Protein AF-A0A2C9LPX5-F1 (afdb_monomer_lite)

pLDDT: mean 74.07, std 13.98, range [38.84, 88.69]

Organism: Biomphalaria glabrata (NCBI:txid6526)

Sequence (125 aa):
MVLRSRSMKDNVFSYYLISMCSFNLLTLSVNLPRYINKGITGKEVNIANKNFCAFYRYISTTLVAISDWHLVVITGARLFFLIDRGKKYTHLYSSPFSTIFSLSLIMVLFEVPAVGFWIRFKDEN

Secondary structure (DSSP, 8-state):
--SSSSS-S--HHHHHHHHHHHHHHHHHHHHHHHHHHHHHHSS----S-HHHHHHHHHHHHHHHHHHHHHHHHHHHHHHHHHHHTTS--------HHHHHHHHHHHHHHHHHHHHHHHHHHHS--

Foldseek 3Di:
DPPPPPPPDDDLLVVLVVLLVVLVVVLCVLCVVQVVCCVVVVDGDDDVDPVVVLVSVLVNVLSVQLSVVSVVVSVVVVVCCVVCVPPPDDDPDDRSVVVSVVSSVVSSVVSVVVSVVVVVVVVVD

Structure (mmCIF, N/CA/C/O backbone):
data_AF-A0A2C9LPX5-F1
#
_entry.id   AF-A0A2C9LPX5-F1
#
loop_
_atom_site.group_PDB
_atom_site.id
_atom_site.type_symbol
_atom_site.label_atom_id
_atom_site.label_alt_id
_atom_site.label_comp_id
_atom_site.label_asym_id
_atom_site.label_entity_id
_atom_site.label_seq_id
_atom_site.pdbx_PDB_ins_code
_atom_site.Cartn_x
_atom_site.Cartn_y
_atom_site.Cartn_z
_atom_site.occupancy
_atom_site.B_iso_or_equiv
_atom_site.auth_seq_id
_atom_site.auth_comp_id
_atom_site.auth_asym_id
_atom_site.auth_atom_id
_atom_site.pdbx_PDB_model_num
ATOM 1 N N . MET A 1 1 ? 28.649 -13.365 6.695 1.00 39.19 1 MET A N 1
ATOM 2 C CA . MET A 1 1 ? 27.629 -12.329 6.402 1.00 39.19 1 MET A CA 1
ATOM 3 C C . MET A 1 1 ? 27.807 -11.852 4.953 1.00 39.19 1 MET A C 1
ATOM 5 O O . MET A 1 1 ? 28.321 -10.773 4.703 1.00 39.19 1 MET A O 1
ATOM 9 N N . VAL A 1 2 ? 27.468 -12.709 3.980 1.00 38.84 2 VAL A N 1
ATOM 10 C CA . VAL A 1 2 ? 27.774 -12.546 2.537 1.00 38.84 2 VAL A CA 1
ATOM 11 C C . VAL A 1 2 ? 26.481 -12.263 1.760 1.00 38.84 2 VAL A C 1
ATOM 13 O O . VAL A 1 2 ? 26.127 -12.961 0.823 1.00 38.84 2 VAL A O 1
ATOM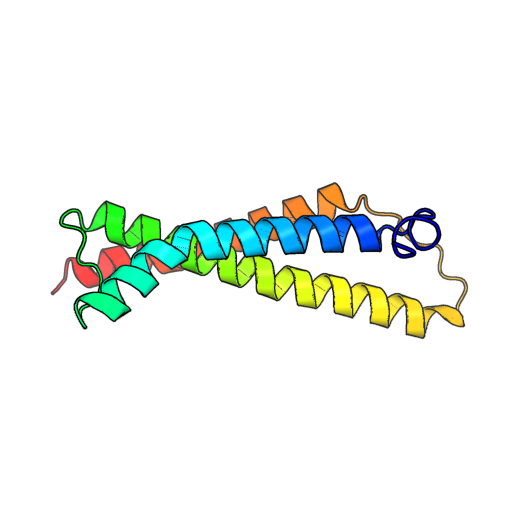 16 N N . LEU A 1 3 ? 25.714 -11.262 2.194 1.00 44.16 3 LEU A N 1
ATOM 17 C CA . LEU A 1 3 ? 24.487 -10.840 1.496 1.00 44.16 3 LEU A CA 1
ATOM 18 C C . LEU A 1 3 ? 24.456 -9.335 1.195 1.00 44.16 3 LEU A C 1
ATOM 20 O O . LEU A 1 3 ? 23.417 -8.805 0.824 1.00 44.16 3 LEU A O 1
ATOM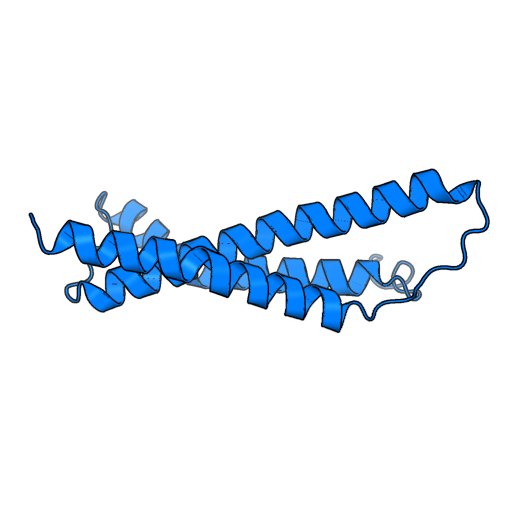 24 N N . ARG A 1 4 ? 25.587 -8.624 1.331 1.00 44.97 4 ARG A N 1
ATOM 25 C CA . ARG A 1 4 ? 25.606 -7.156 1.216 1.00 44.97 4 ARG A CA 1
ATOM 26 C C . ARG A 1 4 ? 26.144 -6.591 -0.108 1.00 44.97 4 ARG A C 1
ATOM 28 O O . ARG A 1 4 ? 25.943 -5.409 -0.337 1.00 44.97 4 ARG A O 1
ATOM 35 N N . SER A 1 5 ? 26.808 -7.348 -0.991 1.00 39.03 5 SER A N 1
ATOM 36 C CA . SER A 1 5 ? 27.743 -6.682 -1.928 1.00 39.03 5 SER A CA 1
ATOM 37 C C . SER A 1 5 ? 27.490 -6.720 -3.441 1.00 39.03 5 SER A C 1
ATOM 39 O O . SER A 1 5 ? 28.265 -6.071 -4.137 1.00 39.03 5 SER A O 1
ATOM 41 N N . ARG A 1 6 ? 26.468 -7.383 -4.015 1.00 39.25 6 ARG A N 1
ATOM 42 C CA . ARG A 1 6 ? 26.374 -7.435 -5.503 1.00 39.25 6 ARG A CA 1
ATOM 43 C C . ARG A 1 6 ? 25.017 -7.284 -6.194 1.00 39.25 6 ARG A C 1
ATOM 45 O O . ARG A 1 6 ? 25.016 -7.126 -7.408 1.00 39.25 6 ARG A O 1
ATOM 52 N N . SER A 1 7 ? 23.887 -7.238 -5.486 1.00 44.22 7 SER A N 1
ATOM 53 C CA . SER A 1 7 ? 22.576 -7.030 -6.140 1.00 44.22 7 SER A CA 1
ATOM 54 C C . SER A 1 7 ? 22.144 -5.555 -6.242 1.00 44.22 7 SER A C 1
ATOM 56 O O . SER A 1 7 ? 21.087 -5.267 -6.797 1.00 44.22 7 SER A O 1
ATOM 58 N N . MET A 1 8 ? 22.936 -4.618 -5.705 1.00 44.72 8 MET A N 1
ATOM 59 C CA . MET A 1 8 ? 22.647 -3.174 -5.681 1.00 44.7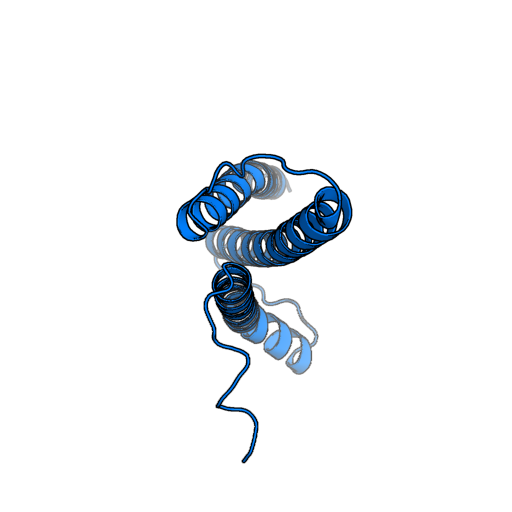2 8 MET A CA 1
ATOM 60 C C . MET A 1 8 ? 23.394 -2.400 -6.777 1.00 44.72 8 MET A C 1
ATOM 62 O O . MET A 1 8 ? 23.995 -1.367 -6.506 1.00 44.72 8 MET A O 1
ATOM 66 N N . LYS A 1 9 ? 23.383 -2.893 -8.017 1.00 41.38 9 LYS A N 1
ATOM 67 C CA . LYS A 1 9 ? 23.733 -2.056 -9.172 1.00 41.38 9 LYS A CA 1
ATOM 68 C C . LYS A 1 9 ? 22.431 -1.677 -9.879 1.00 41.38 9 LYS A C 1
ATOM 70 O O . LYS A 1 9 ? 21.895 -2.460 -10.652 1.00 41.38 9 LYS A O 1
ATOM 75 N N . ASP A 1 10 ? 21.882 -0.537 -9.467 1.00 50.34 10 ASP A N 1
ATOM 76 C CA . ASP A 1 10 ? 20.977 0.331 -10.232 1.00 50.34 10 ASP A CA 1
ATOM 77 C C . ASP A 1 10 ? 19.802 -0.331 -10.960 1.00 50.34 10 ASP A C 1
ATOM 79 O O . ASP A 1 10 ? 19.628 -0.173 -12.163 1.00 50.34 10 ASP A O 1
ATOM 83 N N . ASN A 1 11 ? 18.937 -1.033 -10.230 1.00 63.12 11 ASN A N 1
ATOM 84 C CA . ASN A 1 11 ? 17.657 -1.460 -10.781 1.00 63.12 11 ASN A CA 1
ATOM 85 C C . ASN A 1 11 ? 16.541 -0.664 -10.116 1.00 63.12 11 ASN A C 1
ATOM 87 O O . ASN A 1 11 ? 16.334 -0.768 -8.911 1.00 63.12 11 ASN A O 1
ATOM 91 N N . VAL A 1 12 ? 15.780 0.085 -10.912 1.00 67.75 12 VAL A N 1
ATOM 92 C CA . VAL A 1 12 ? 14.501 0.730 -10.553 1.00 67.75 12 VAL A CA 1
ATOM 93 C C . VAL A 1 12 ? 13.617 -0.186 -9.684 1.00 67.75 12 VAL A C 1
ATOM 95 O O . VAL A 1 12 ? 12.940 0.266 -8.764 1.00 67.75 12 VAL A O 1
ATOM 98 N N . PHE A 1 13 ? 13.699 -1.501 -9.901 1.00 71.88 13 PHE A N 1
ATOM 99 C CA . PHE A 1 13 ? 13.058 -2.536 -9.088 1.00 71.88 13 PHE A CA 1
ATOM 100 C C . PHE A 1 13 ? 13.404 -2.503 -7.593 1.00 71.88 13 PHE A C 1
ATOM 102 O O . PHE A 1 13 ? 12.536 -2.799 -6.776 1.00 71.88 13 PHE A O 1
ATOM 109 N N . SER A 1 14 ? 14.627 -2.135 -7.211 1.00 76.44 14 SER A N 1
ATOM 110 C CA . SER A 1 14 ? 15.025 -2.004 -5.805 1.00 76.44 14 SER A CA 1
ATOM 111 C C . SER A 1 14 ? 14.249 -0.887 -5.103 1.00 76.44 14 SER A C 1
ATOM 113 O O . SER A 1 14 ? 13.856 -1.063 -3.955 1.00 76.44 14 SER A O 1
ATOM 115 N N . TYR A 1 15 ? 13.956 0.222 -5.793 1.00 78.19 15 TYR A N 1
ATOM 116 C CA . TYR A 1 15 ? 13.130 1.303 -5.241 1.00 78.19 15 TYR A CA 1
ATOM 117 C C . TYR A 1 15 ? 11.684 0.854 -5.018 1.00 78.19 15 TYR A C 1
ATOM 119 O O . TYR A 1 15 ? 11.123 1.108 -3.953 1.00 78.19 15 TYR A O 1
ATOM 127 N N . TYR A 1 16 ? 11.108 0.122 -5.976 1.00 79.81 16 TYR A N 1
ATOM 128 C CA . TYR A 1 16 ? 9.773 -0.455 -5.812 1.00 79.81 16 TYR A CA 1
ATOM 129 C C . TYR A 1 16 ? 9.712 -1.470 -4.661 1.00 79.81 16 TYR A C 1
ATOM 131 O O . TYR A 1 16 ? 8.754 -1.462 -3.894 1.00 79.81 16 TYR A O 1
ATOM 139 N N . LEU A 1 17 ? 10.746 -2.303 -4.492 1.00 81.81 17 LEU A N 1
ATOM 140 C CA . LEU A 1 17 ? 10.828 -3.264 -3.387 1.00 81.81 17 LEU A CA 1
ATOM 141 C C . LEU A 1 17 ? 10.950 -2.579 -2.024 1.00 81.81 17 LEU A C 1
ATOM 143 O O . LEU A 1 17 ? 10.254 -2.966 -1.089 1.00 81.81 17 LEU A O 1
ATOM 147 N N . ILE A 1 18 ? 11.800 -1.554 -1.906 1.00 84.62 18 ILE A N 1
ATOM 148 C CA . ILE A 1 18 ? 11.929 -0.778 -0.664 1.00 84.62 18 ILE A CA 1
ATOM 149 C C . ILE A 1 18 ? 10.583 -0.140 -0.309 1.00 84.62 18 ILE A C 1
ATOM 151 O O . ILE A 1 18 ? 10.127 -0.281 0.823 1.00 84.62 18 ILE A O 1
ATOM 155 N N . SER A 1 19 ? 9.921 0.494 -1.280 1.00 83.81 19 SER A N 1
ATOM 156 C CA . SER A 1 19 ? 8.619 1.127 -1.062 1.00 83.81 19 SER A CA 1
ATOM 157 C C . SER A 1 19 ? 7.542 0.123 -0.648 1.00 83.81 19 SER A C 1
ATOM 159 O O . SER A 1 19 ? 6.836 0.366 0.329 1.00 83.81 19 SER A O 1
ATOM 161 N N . MET A 1 20 ? 7.469 -1.032 -1.313 1.00 85.12 20 MET A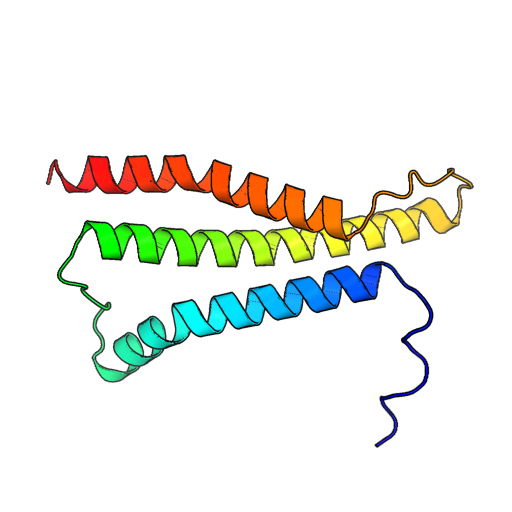 N 1
ATOM 162 C CA . MET A 1 20 ? 6.553 -2.113 -0.943 1.00 85.12 20 MET A CA 1
ATOM 163 C C . MET A 1 20 ? 6.798 -2.594 0.495 1.00 85.12 20 MET A C 1
ATOM 165 O O . MET A 1 20 ? 5.855 -2.750 1.269 1.00 85.12 20 MET A O 1
ATOM 169 N N . CYS A 1 21 ? 8.061 -2.783 0.890 1.00 86.00 21 CYS A N 1
ATOM 170 C CA . CYS A 1 21 ? 8.409 -3.153 2.262 1.00 86.00 21 CYS A CA 1
ATOM 171 C C . CYS A 1 21 ? 7.978 -2.084 3.275 1.00 86.00 21 CYS A C 1
ATOM 173 O O . CYS A 1 21 ? 7.452 -2.430 4.333 1.00 86.00 21 CYS A O 1
ATOM 175 N N . SER A 1 22 ? 8.149 -0.798 2.957 1.00 87.31 22 SER A N 1
ATOM 176 C CA . SER A 1 22 ? 7.681 0.299 3.810 1.00 87.31 22 SER A CA 1
ATOM 177 C C . SER A 1 22 ? 6.160 0.280 3.987 1.00 87.31 22 SER A C 1
ATOM 179 O O . SER A 1 22 ? 5.688 0.371 5.119 1.00 87.31 22 SER A O 1
ATOM 181 N N . PHE A 1 23 ? 5.389 0.090 2.912 1.00 86.88 23 PHE A N 1
ATOM 182 C CA . PHE A 1 23 ? 3.927 -0.014 2.997 1.00 86.88 23 PHE A CA 1
ATOM 183 C C . PHE A 1 23 ? 3.464 -1.257 3.761 1.00 86.88 23 PHE A C 1
ATOM 185 O O . PHE A 1 23 ? 2.528 -1.171 4.554 1.00 86.88 23 PHE A O 1
ATOM 192 N N . ASN A 1 24 ? 4.155 -2.387 3.620 1.00 87.44 24 ASN A N 1
ATOM 193 C CA . ASN A 1 24 ? 3.859 -3.587 4.404 1.00 87.44 24 ASN A CA 1
ATOM 194 C C . ASN A 1 24 ? 4.136 -3.386 5.899 1.00 87.44 24 ASN A C 1
ATOM 196 O O . ASN A 1 24 ? 3.334 -3.809 6.730 1.00 87.44 24 ASN A O 1
ATOM 200 N N . LEU A 1 25 ? 5.230 -2.703 6.253 1.00 88.62 25 LEU A N 1
ATOM 201 C CA . LEU A 1 25 ? 5.524 -2.350 7.644 1.00 88.62 25 LEU A CA 1
ATOM 202 C C . LEU A 1 25 ? 4.479 -1.389 8.222 1.00 88.62 25 LEU A C 1
ATOM 204 O O . LEU A 1 25 ? 4.060 -1.577 9.362 1.00 88.62 25 LEU A O 1
ATOM 208 N N . LEU A 1 26 ? 4.026 -0.404 7.441 1.00 88.50 26 LEU A N 1
ATOM 209 C CA . LEU A 1 26 ? 2.942 0.503 7.835 1.00 88.50 26 LEU A CA 1
ATOM 210 C C . LEU A 1 26 ? 1.608 -0.235 7.996 1.00 88.50 26 LEU A C 1
ATOM 212 O O . LEU A 1 26 ? 0.891 -0.030 8.969 1.00 88.50 26 LEU A O 1
ATOM 216 N N . THR A 1 27 ? 1.288 -1.138 7.072 1.00 88.69 27 THR A N 1
ATOM 217 C CA . THR A 1 27 ? 0.084 -1.976 7.146 1.00 88.69 27 THR A CA 1
ATOM 218 C C . THR A 1 27 ? 0.101 -2.829 8.407 1.00 88.69 27 THR A C 1
ATOM 220 O O . THR A 1 27 ? -0.902 -2.917 9.119 1.00 88.69 27 THR A O 1
ATOM 223 N N . LEU A 1 28 ? 1.250 -3.438 8.708 1.00 87.75 28 LEU A N 1
ATOM 224 C CA . LEU A 1 28 ? 1.432 -4.220 9.918 1.00 87.75 28 LEU A CA 1
ATOM 225 C C . LEU A 1 28 ? 1.277 -3.335 11.153 1.00 87.75 28 LEU A C 1
ATOM 227 O O . LEU A 1 28 ? 0.477 -3.670 12.013 1.00 87.75 28 LEU A O 1
ATOM 231 N N . SER A 1 29 ? 1.970 -2.200 11.246 1.00 87.81 29 SER A N 1
ATOM 232 C CA . SER A 1 29 ? 1.914 -1.345 12.439 1.00 87.81 29 SER A CA 1
ATOM 233 C C . SER A 1 29 ? 0.513 -0.794 12.709 1.00 87.81 29 SER A C 1
ATOM 235 O O . SER A 1 29 ? 0.089 -0.756 13.864 1.00 87.81 29 SER A O 1
ATOM 237 N N . VAL A 1 30 ? -0.238 -0.442 11.662 1.00 86.25 30 VAL A N 1
ATOM 238 C CA . VAL A 1 30 ? -1.621 0.028 11.79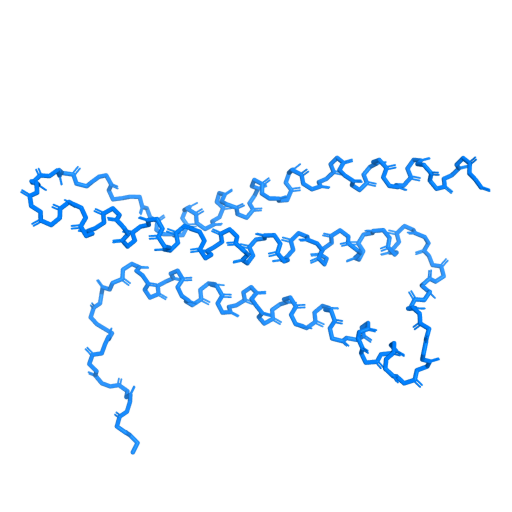1 1.00 86.25 30 VAL A CA 1
ATOM 239 C C . VAL A 1 30 ? -2.544 -1.103 12.228 1.00 86.25 30 VAL A C 1
ATOM 241 O O . VAL A 1 30 ? -3.348 -0.896 13.133 1.00 86.25 30 VAL A O 1
ATOM 244 N N . ASN A 1 31 ? -2.435 -2.297 11.639 1.00 84.69 31 ASN A N 1
ATOM 245 C CA . ASN A 1 31 ? -3.386 -3.391 11.874 1.00 84.69 31 ASN A CA 1
ATOM 246 C C . ASN A 1 31 ? -3.039 -4.298 13.061 1.00 84.69 31 ASN A C 1
ATOM 248 O O . ASN A 1 31 ? -3.925 -4.943 13.627 1.00 84.69 31 ASN A O 1
ATOM 252 N N . LEU A 1 32 ? -1.770 -4.353 13.459 1.00 83.50 32 LEU A N 1
ATOM 253 C CA . LEU A 1 32 ? -1.274 -5.221 14.523 1.00 83.50 32 LEU A CA 1
ATOM 254 C C . LEU A 1 32 ? -1.991 -4.987 15.865 1.00 83.50 32 LEU A C 1
ATOM 256 O O . LEU A 1 32 ? -2.425 -5.978 16.452 1.00 83.50 32 LEU A O 1
ATOM 260 N N . PRO A 1 33 ? -2.236 -3.745 16.335 1.00 82.62 33 PRO A N 1
ATOM 261 C CA . PRO A 1 33 ? -3.003 -3.511 17.560 1.00 82.62 33 PRO A CA 1
ATOM 262 C C . PRO A 1 33 ? -4.410 -4.118 17.514 1.00 82.62 33 PRO A C 1
ATOM 264 O O . PRO A 1 33 ? -4.870 -4.705 18.496 1.00 82.62 33 PRO A O 1
ATOM 267 N N . ARG A 1 34 ? -5.088 -4.035 16.359 1.00 79.56 34 ARG A N 1
ATOM 268 C CA . ARG A 1 34 ? -6.417 -4.631 16.165 1.00 79.56 34 ARG A CA 1
ATOM 269 C C . ARG A 1 34 ? -6.361 -6.153 16.237 1.00 79.56 34 ARG A C 1
ATOM 271 O O . ARG A 1 34 ? -7.212 -6.750 16.895 1.00 79.56 34 ARG A O 1
ATOM 278 N N . TYR A 1 35 ? -5.380 -6.772 15.583 1.00 82.38 35 TYR A N 1
ATOM 279 C CA . TYR A 1 35 ? -5.217 -8.227 15.601 1.00 82.38 35 TYR A CA 1
ATOM 280 C C . TYR A 1 35 ? -4.825 -8.757 16.980 1.00 82.38 35 TYR A C 1
ATOM 282 O O . TYR A 1 35 ? -5.407 -9.743 17.425 1.00 82.38 35 TYR A O 1
ATOM 290 N N . ILE A 1 36 ? -3.916 -8.076 17.685 1.00 83.25 36 ILE A N 1
ATOM 291 C CA . ILE A 1 36 ? -3.533 -8.424 19.060 1.00 83.25 36 ILE A CA 1
ATOM 292 C C . ILE A 1 36 ? -4.756 -8.355 19.975 1.00 83.25 36 ILE A C 1
ATOM 294 O O . ILE A 1 36 ? -5.049 -9.318 20.680 1.00 83.25 36 ILE A O 1
ATOM 298 N N . ASN A 1 37 ? -5.516 -7.257 19.931 1.00 79.62 37 ASN A N 1
ATOM 299 C CA . ASN A 1 37 ? -6.681 -7.114 20.798 1.00 79.62 37 ASN A CA 1
ATOM 300 C C . ASN A 1 37 ? -7.761 -8.166 20.490 1.00 79.62 37 ASN A C 1
ATOM 302 O O . ASN A 1 37 ? -8.341 -8.738 21.412 1.00 79.62 37 ASN A O 1
ATOM 306 N N . LYS A 1 38 ? -7.983 -8.481 19.207 1.00 79.19 38 LYS A N 1
ATOM 307 C CA . LYS A 1 38 ? -8.893 -9.558 18.792 1.00 79.19 38 LYS A CA 1
ATOM 308 C C . LYS A 1 38 ? -8.419 -10.931 19.274 1.00 79.19 38 LYS A C 1
ATOM 310 O O . LYS A 1 38 ? -9.247 -11.729 19.698 1.00 79.19 38 LYS A O 1
ATOM 315 N N . GLY A 1 39 ? -7.111 -11.188 19.245 1.00 81.88 39 GLY A N 1
ATOM 316 C CA . GLY A 1 39 ? -6.516 -12.427 19.748 1.00 81.88 39 GLY A CA 1
ATOM 317 C C . GLY A 1 39 ? -6.629 -12.588 21.267 1.00 81.88 39 GLY A C 1
ATOM 318 O O . GLY A 1 39 ? -6.878 -13.691 21.736 1.00 81.88 39 GLY A O 1
ATOM 319 N N . ILE A 1 40 ? -6.498 -11.497 22.030 1.00 84.38 40 ILE A N 1
ATOM 320 C CA . ILE A 1 40 ? -6.568 -11.524 23.503 1.00 84.38 40 ILE A CA 1
ATOM 321 C C . ILE A 1 40 ? -8.017 -11.572 24.000 1.00 84.38 40 ILE A C 1
ATOM 323 O O . ILE A 1 40 ? -8.342 -12.336 24.904 1.00 84.38 40 ILE A O 1
ATOM 327 N N . THR A 1 41 ? -8.893 -10.737 23.440 1.00 80.44 41 THR A N 1
ATOM 328 C CA . THR A 1 41 ? -10.254 -10.532 23.973 1.00 80.44 41 THR A CA 1
ATOM 329 C C . THR A 1 41 ? -11.328 -11.333 23.241 1.00 80.44 41 THR A C 1
ATOM 331 O O . THR A 1 41 ? -12.478 -11.359 23.682 1.00 80.44 41 THR A O 1
ATOM 334 N N . GLY A 1 42 ? -10.994 -11.936 22.095 1.00 74.25 42 GLY A N 1
ATOM 335 C CA . GLY A 1 42 ? -11.952 -12.600 21.207 1.00 74.25 42 GLY A CA 1
ATOM 336 C C . GLY A 1 42 ? -12.952 -11.649 20.536 1.00 74.25 42 GLY A C 1
ATOM 337 O O . GLY A 1 42 ? -13.833 -12.103 19.806 1.00 74.25 42 GLY A O 1
ATOM 338 N N . LYS A 1 43 ? -12.844 -10.332 20.764 1.00 73.94 43 LYS A N 1
ATOM 339 C CA . LYS A 1 43 ? -13.778 -9.312 20.272 1.00 73.94 43 LYS A CA 1
ATOM 340 C C . LYS A 1 43 ? -13.083 -8.354 19.307 1.00 73.94 43 LYS A C 1
ATOM 342 O O . LYS A 1 43 ? -11.899 -8.054 19.430 1.00 73.94 43 LYS A O 1
ATOM 347 N N . GLU A 1 44 ? -13.831 -7.861 18.321 1.00 69.25 44 GLU A N 1
ATOM 348 C CA . GLU A 1 44 ? -13.369 -6.761 17.467 1.00 69.25 44 GLU A CA 1
ATOM 349 C C . GLU A 1 44 ? -13.139 -5.504 18.319 1.00 69.25 44 GLU A C 1
ATOM 351 O O . GLU A 1 44 ? -13.912 -5.216 19.235 1.00 69.25 44 GLU A O 1
ATOM 356 N N . VAL A 1 45 ? -12.090 -4.737 18.006 1.00 66.75 45 VAL A N 1
ATOM 357 C CA . VAL A 1 45 ? -11.799 -3.475 18.700 1.00 66.75 45 VAL A CA 1
ATOM 358 C C . VAL A 1 45 ? -12.935 -2.496 18.437 1.00 66.75 45 VAL A C 1
ATOM 360 O O . VAL A 1 45 ? -13.053 -1.953 17.339 1.00 66.75 45 VAL A O 1
ATOM 363 N N . ASN A 1 46 ? -13.776 -2.284 19.445 1.00 64.50 46 ASN A N 1
ATOM 364 C CA . ASN A 1 46 ? -14.860 -1.323 19.367 1.00 64.50 46 ASN A CA 1
ATOM 365 C C . ASN A 1 46 ? -14.350 0.020 19.887 1.00 64.50 46 ASN A C 1
ATOM 367 O O . ASN A 1 46 ? -14.257 0.245 21.093 1.00 64.50 46 ASN A O 1
ATOM 371 N N . ILE A 1 47 ? -13.941 0.887 18.966 1.00 69.69 47 ILE A N 1
ATOM 372 C CA . ILE A 1 47 ? -13.508 2.237 19.316 1.00 69.69 47 ILE A CA 1
ATOM 373 C C . ILE A 1 47 ? -14.765 3.073 19.542 1.00 69.69 47 ILE A C 1
ATOM 375 O O . ILE A 1 47 ? -15.623 3.138 18.664 1.00 69.69 47 ILE A O 1
ATOM 379 N N . ALA A 1 48 ? -14.867 3.714 20.709 1.00 66.19 48 ALA A N 1
ATOM 380 C CA . ALA A 1 48 ? -16.060 4.458 21.124 1.00 66.19 48 ALA A CA 1
ATOM 381 C C . ALA A 1 48 ? -16.474 5.557 20.126 1.00 66.19 48 ALA A C 1
ATOM 383 O O . ALA A 1 48 ? -17.653 5.872 19.991 1.00 66.19 48 ALA A O 1
ATOM 384 N N . ASN A 1 49 ? -15.512 6.115 19.387 1.00 77.62 49 ASN A N 1
ATOM 385 C CA . ASN A 1 49 ? -15.770 7.100 18.349 1.00 77.62 49 ASN A CA 1
ATOM 386 C C . ASN A 1 49 ? -15.990 6.415 16.983 1.00 77.62 49 ASN A C 1
ATOM 388 O O . ASN A 1 49 ? -15.041 5.921 16.365 1.00 77.62 49 ASN A O 1
ATOM 392 N N . LYS A 1 50 ? -17.242 6.424 16.498 1.00 74.25 50 LYS A N 1
ATOM 393 C CA . LYS A 1 50 ? -17.646 5.845 15.201 1.00 74.25 50 LYS A CA 1
ATOM 394 C C . LYS A 1 50 ? -16.845 6.422 14.024 1.00 74.25 50 LYS A C 1
ATOM 396 O O . LYS A 1 50 ? -16.398 5.654 13.174 1.00 74.25 50 LYS A O 1
ATOM 401 N N . ASN A 1 51 ? -16.599 7.734 14.017 1.00 76.25 51 ASN A N 1
ATOM 402 C CA . ASN A 1 51 ? -15.856 8.413 12.949 1.00 76.25 51 ASN A CA 1
ATOM 403 C C . ASN A 1 51 ? -14.388 7.988 12.943 1.00 76.25 51 ASN A C 1
ATOM 405 O O . ASN A 1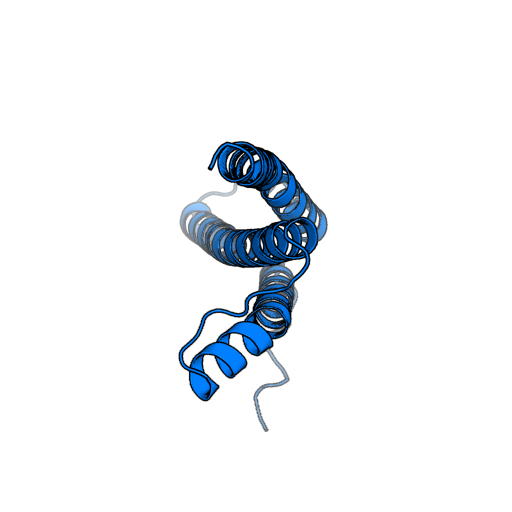 51 ? -13.818 7.712 11.890 1.00 76.25 51 ASN A O 1
ATOM 409 N N . PHE A 1 52 ? -13.789 7.853 14.129 1.00 79.06 52 PHE A N 1
ATOM 410 C CA . PHE A 1 52 ? -12.427 7.344 14.250 1.00 79.06 52 PHE A CA 1
ATOM 411 C C . PHE A 1 52 ? -12.330 5.876 13.819 1.00 79.06 52 PHE A C 1
ATOM 413 O O . PHE A 1 52 ? -11.377 5.493 13.151 1.00 79.06 52 PHE A O 1
ATOM 420 N N . CYS A 1 53 ? -13.328 5.049 14.146 1.00 78.75 53 CYS A N 1
ATOM 421 C CA . CYS A 1 53 ? -13.378 3.658 13.697 1.00 78.75 53 CYS A CA 1
ATOM 422 C C . CYS A 1 53 ? -13.472 3.551 12.164 1.00 78.75 53 CYS A C 1
ATOM 424 O O . CYS A 1 53 ? -12.759 2.745 11.563 1.00 78.75 53 CYS A O 1
ATOM 426 N N . ALA A 1 54 ? -14.309 4.382 11.532 1.00 78.62 54 ALA A N 1
ATOM 427 C CA . ALA A 1 54 ? -14.432 4.446 10.077 1.00 78.62 54 ALA A CA 1
ATOM 428 C C . ALA A 1 54 ? -13.123 4.911 9.419 1.00 78.62 54 ALA A C 1
ATOM 430 O O . ALA A 1 54 ? -12.636 4.258 8.500 1.00 78.62 54 ALA A O 1
ATOM 431 N N . PHE A 1 55 ? -12.503 5.967 9.948 1.00 81.69 55 PHE A N 1
ATOM 432 C CA . PHE A 1 55 ? -11.214 6.471 9.470 1.00 81.69 55 PHE A CA 1
ATOM 433 C C . PHE A 1 55 ? -10.069 5.464 9.653 1.00 81.69 55 PHE A C 1
ATOM 435 O O . PHE A 1 55 ? -9.237 5.275 8.771 1.00 81.69 55 PHE A O 1
ATOM 442 N N . TYR A 1 56 ? -10.035 4.762 10.782 1.00 82.94 56 TYR A N 1
ATOM 443 C CA . TYR A 1 56 ? -9.041 3.724 11.024 1.00 82.94 56 TYR A CA 1
ATOM 444 C C . TYR A 1 56 ? -9.213 2.542 10.059 1.00 82.94 56 TYR A C 1
ATOM 446 O O . TYR A 1 56 ? -8.232 2.039 9.510 1.00 82.94 56 TYR A O 1
ATOM 454 N N . ARG A 1 57 ? -10.459 2.117 9.801 1.00 81.06 57 ARG A N 1
ATOM 455 C CA . ARG A 1 57 ? -10.751 1.080 8.799 1.00 81.06 57 ARG A CA 1
ATOM 456 C C . ARG A 1 57 ? -10.374 1.530 7.393 1.00 81.06 57 ARG A C 1
ATOM 458 O O . ARG A 1 57 ? -9.769 0.741 6.685 1.00 81.06 57 ARG A O 1
ATOM 465 N N . TYR A 1 58 ? -10.649 2.781 7.044 1.00 84.25 58 TYR A N 1
ATOM 466 C CA . TYR A 1 58 ? -10.224 3.379 5.782 1.00 84.25 58 TYR A CA 1
ATOM 467 C C . TYR A 1 58 ? -8.712 3.308 5.578 1.00 84.25 58 TYR A C 1
ATOM 469 O O . TYR A 1 58 ? -8.250 2.822 4.551 1.00 84.25 58 TYR A O 1
ATOM 477 N N . ILE A 1 59 ? -7.924 3.755 6.561 1.00 85.75 59 ILE A N 1
ATOM 478 C CA . ILE A 1 59 ? -6.459 3.695 6.468 1.00 85.75 59 ILE A CA 1
ATOM 479 C C . ILE A 1 59 ? -6.003 2.243 6.321 1.00 85.75 59 ILE A C 1
ATOM 481 O O . ILE A 1 59 ? -5.151 1.942 5.491 1.00 85.75 59 ILE A O 1
ATOM 485 N N . SER A 1 60 ? -6.583 1.344 7.117 1.00 85.38 60 SER A N 1
ATOM 486 C CA . SER A 1 60 ? -6.283 -0.085 7.083 1.00 85.38 60 SER A CA 1
ATOM 487 C C . SER A 1 60 ? -6.521 -0.698 5.698 1.00 85.38 60 SER A C 1
ATOM 489 O O . SER A 1 60 ? -5.613 -1.337 5.166 1.00 85.38 60 SER A O 1
ATOM 491 N N . THR A 1 61 ? -7.694 -0.478 5.095 1.00 84.62 61 THR A N 1
ATOM 492 C CA . THR A 1 61 ? -8.029 -1.019 3.767 1.00 84.62 61 THR A CA 1
ATOM 493 C C . THR A 1 61 ? -7.191 -0.375 2.674 1.00 84.62 61 THR A C 1
ATOM 495 O O . THR A 1 61 ? -6.647 -1.083 1.831 1.00 84.62 61 THR A O 1
ATOM 498 N N . THR A 1 62 ? -6.993 0.942 2.744 1.00 86.81 62 THR A N 1
ATOM 499 C CA . THR A 1 62 ? -6.187 1.689 1.771 1.00 86.81 62 THR A CA 1
ATOM 500 C C . THR A 1 62 ? -4.737 1.211 1.763 1.00 86.81 62 THR A C 1
ATOM 502 O O . THR A 1 62 ? -4.165 1.004 0.698 1.00 86.81 62 THR A O 1
ATOM 505 N N . LEU A 1 63 ? -4.132 0.989 2.935 1.00 86.56 63 LEU A N 1
ATOM 506 C CA . LEU A 1 63 ? -2.758 0.489 3.030 1.00 86.56 63 LEU A CA 1
ATOM 507 C C . LEU A 1 63 ? -2.612 -0.920 2.439 1.00 86.56 63 LEU A C 1
ATOM 509 O O . LEU A 1 63 ? -1.660 -1.166 1.701 1.00 86.56 63 LEU A O 1
ATOM 513 N N . VAL A 1 64 ? -3.573 -1.813 2.702 1.00 87.25 64 VAL A N 1
ATOM 514 C CA . VAL A 1 64 ? -3.595 -3.162 2.108 1.00 87.25 64 VAL A CA 1
ATOM 515 C C . VAL A 1 64 ? -3.728 -3.080 0.586 1.00 87.25 64 VAL A C 1
ATOM 517 O O . VAL A 1 64 ? -2.920 -3.674 -0.124 1.00 87.25 64 VAL A O 1
ATOM 520 N N . ALA A 1 65 ? -4.672 -2.280 0.080 1.00 86.44 65 ALA A N 1
ATOM 521 C CA . ALA A 1 65 ? -4.869 -2.089 -1.355 1.00 86.44 65 ALA A CA 1
ATOM 522 C C . ALA A 1 65 ? -3.607 -1.529 -2.031 1.00 86.44 65 ALA A C 1
ATOM 524 O O . ALA A 1 65 ? -3.180 -2.031 -3.071 1.00 86.44 65 ALA A O 1
ATOM 525 N N . ILE A 1 66 ? -2.955 -0.532 -1.421 1.00 86.25 66 ILE A N 1
ATOM 526 C CA . ILE A 1 66 ? -1.689 0.012 -1.922 1.00 86.25 66 ILE A CA 1
ATOM 527 C C . ILE A 1 66 ? -0.626 -1.090 -2.006 1.00 86.25 66 ILE A C 1
ATOM 529 O O . ILE A 1 66 ? 0.046 -1.192 -3.035 1.00 86.25 66 ILE A O 1
ATOM 533 N N . SER A 1 67 ? -0.469 -1.914 -0.969 1.00 86.56 67 SER A N 1
ATOM 534 C CA . SER A 1 67 ? 0.490 -3.025 -0.965 1.00 86.56 67 SER A CA 1
ATOM 535 C C . SER A 1 67 ? 0.209 -4.062 -2.059 1.00 86.56 67 SER A C 1
ATOM 537 O O . SER A 1 67 ? 1.143 -4.484 -2.751 1.00 86.56 67 SER A O 1
ATOM 539 N N . ASP A 1 68 ? -1.055 -4.429 -2.270 1.00 86.69 68 ASP A N 1
ATOM 540 C CA . ASP A 1 68 ? -1.454 -5.381 -3.313 1.00 86.69 68 ASP A CA 1
ATOM 541 C C . ASP A 1 68 ? -1.155 -4.829 -4.714 1.00 86.69 68 ASP A C 1
ATOM 543 O O . ASP A 1 68 ? -0.550 -5.500 -5.556 1.00 86.69 68 ASP A O 1
ATOM 547 N N . TRP A 1 69 ? -1.482 -3.559 -4.954 1.00 86.25 69 TRP A N 1
ATOM 548 C CA . TRP A 1 69 ? -1.214 -2.906 -6.233 1.00 86.25 69 TRP A CA 1
ATOM 549 C C . TRP A 1 69 ? 0.276 -2.661 -6.489 1.00 86.25 69 TRP A C 1
ATOM 551 O O . TRP A 1 69 ? 0.713 -2.733 -7.641 1.00 86.25 69 TRP A O 1
ATOM 561 N N . HIS A 1 70 ? 1.091 -2.460 -5.449 1.00 84.06 70 HIS A N 1
ATOM 562 C CA . HIS A 1 70 ? 2.552 -2.451 -5.594 1.00 84.06 70 HIS A CA 1
ATOM 563 C C . HIS A 1 70 ? 3.065 -3.782 -6.157 1.00 84.06 70 HIS A C 1
ATOM 565 O O . HIS A 1 70 ? 3.927 -3.787 -7.040 1.00 84.06 70 HIS A O 1
ATOM 571 N N . LEU A 1 71 ? 2.514 -4.910 -5.700 1.00 84.56 71 LEU A N 1
ATOM 572 C CA . LEU A 1 71 ? 2.884 -6.235 -6.197 1.00 84.56 71 LEU A CA 1
ATOM 573 C C . LEU A 1 71 ? 2.490 -6.411 -7.670 1.00 84.56 71 LEU A C 1
ATOM 575 O O . LEU A 1 71 ? 3.290 -6.925 -8.460 1.00 84.56 71 LEU A O 1
ATOM 579 N N . VAL A 1 72 ? 1.309 -5.924 -8.064 1.00 86.44 72 VAL A N 1
ATOM 580 C CA . VAL A 1 72 ? 0.855 -5.915 -9.466 1.00 86.44 72 VAL A CA 1
ATOM 581 C C . VAL A 1 72 ? 1.794 -5.084 -10.342 1.00 86.44 72 VAL A C 1
ATOM 583 O O . VAL A 1 72 ? 2.243 -5.574 -11.377 1.00 86.44 72 VAL A O 1
ATOM 586 N N . VAL A 1 73 ? 2.162 -3.868 -9.923 1.00 83.56 73 VAL A N 1
ATOM 587 C CA . VAL A 1 73 ? 3.068 -2.993 -10.692 1.00 83.56 73 VAL A CA 1
ATOM 588 C C . VAL A 1 73 ? 4.456 -3.609 -10.845 1.00 83.56 73 VAL A C 1
ATOM 590 O O . VAL A 1 73 ? 5.002 -3.615 -11.949 1.00 83.56 73 VAL A O 1
ATOM 593 N N . ILE A 1 74 ? 5.021 -4.179 -9.777 1.00 82.69 74 ILE A N 1
ATOM 594 C CA . ILE A 1 74 ? 6.330 -4.848 -9.839 1.00 82.69 74 ILE A CA 1
ATOM 595 C C . ILE A 1 74 ? 6.273 -6.050 -10.786 1.00 82.69 74 ILE A C 1
ATOM 597 O O . ILE A 1 74 ? 7.185 -6.250 -11.594 1.00 82.69 74 ILE A O 1
ATOM 601 N N . THR A 1 75 ? 5.207 -6.844 -10.702 1.00 83.44 75 THR A N 1
ATOM 602 C CA . THR A 1 75 ? 5.028 -8.040 -11.533 1.00 83.44 75 THR A CA 1
ATOM 603 C C . THR A 1 75 ? 4.825 -7.663 -12.997 1.00 83.44 75 THR A C 1
ATOM 605 O O . THR A 1 75 ? 5.494 -8.224 -13.863 1.00 83.44 75 THR A O 1
ATOM 608 N N . GLY A 1 76 ? 3.989 -6.660 -13.274 1.00 81.62 76 GLY A N 1
ATOM 609 C CA . GLY A 1 76 ? 3.782 -6.109 -14.611 1.00 81.62 76 GLY A CA 1
ATOM 610 C C . GLY A 1 76 ? 5.080 -5.572 -15.204 1.00 81.62 76 GLY A C 1
ATOM 611 O O . GLY A 1 76 ? 5.455 -5.968 -16.303 1.00 81.62 76 GLY A O 1
ATOM 612 N N . ALA A 1 77 ? 5.830 -4.760 -14.456 1.00 77.31 77 ALA A N 1
ATOM 613 C CA . ALA A 1 77 ? 7.117 -4.229 -14.906 1.00 77.31 77 ALA A CA 1
ATOM 614 C C . ALA A 1 77 ? 8.130 -5.341 -15.239 1.00 77.31 77 ALA A C 1
ATOM 616 O O . ALA A 1 77 ? 8.849 -5.249 -16.235 1.00 77.31 77 ALA A O 1
ATOM 617 N N . ARG A 1 78 ? 8.166 -6.423 -14.449 1.00 76.88 78 ARG A N 1
ATOM 618 C CA . ARG A 1 78 ? 9.003 -7.599 -14.746 1.00 76.88 78 ARG A CA 1
ATOM 619 C C . ARG A 1 78 ? 8.528 -8.352 -15.987 1.00 76.88 78 ARG A C 1
ATOM 621 O O . ARG A 1 78 ? 9.362 -8.767 -16.786 1.00 76.88 78 ARG A O 1
ATOM 628 N N . LEU A 1 79 ? 7.219 -8.520 -16.157 1.00 80.81 79 LEU A N 1
ATOM 629 C CA . LEU A 1 79 ? 6.634 -9.195 -17.315 1.00 80.81 79 LEU A CA 1
ATOM 630 C C . LEU A 1 79 ? 6.904 -8.413 -18.607 1.00 80.81 79 LEU A C 1
ATOM 632 O O . LEU A 1 79 ? 7.354 -9.001 -19.587 1.00 80.81 79 LEU A O 1
ATOM 636 N N . PHE A 1 80 ? 6.730 -7.089 -18.579 1.00 75.75 80 PHE A N 1
ATOM 637 C CA . PHE A 1 80 ? 7.102 -6.208 -19.684 1.00 75.75 80 PHE A CA 1
ATOM 638 C C . PHE A 1 80 ? 8.584 -6.341 -20.020 1.00 75.75 80 PHE A C 1
ATOM 640 O O . PHE A 1 80 ? 8.905 -6.591 -21.172 1.00 75.75 80 PHE A O 1
ATOM 647 N N . PHE A 1 81 ? 9.482 -6.286 -19.032 1.00 72.31 81 PHE A N 1
ATOM 648 C CA . PHE A 1 81 ? 10.916 -6.472 -19.276 1.00 72.31 81 PHE A CA 1
ATOM 649 C C . PHE A 1 81 ? 11.248 -7.837 -19.906 1.00 72.31 81 PHE A C 1
ATOM 651 O O . PHE A 1 81 ? 12.105 -7.925 -20.782 1.00 72.31 81 PHE A O 1
ATOM 658 N N . LEU A 1 82 ? 10.573 -8.913 -19.488 1.00 73.88 82 LEU A N 1
ATOM 659 C CA . LEU A 1 82 ? 10.773 -10.249 -20.059 1.00 73.88 82 LEU A CA 1
ATOM 660 C C . LEU A 1 82 ? 10.288 -10.347 -21.511 1.00 73.88 82 LEU A C 1
ATOM 662 O O . LEU A 1 82 ? 10.975 -10.953 -22.331 1.00 73.88 82 LEU A O 1
ATOM 666 N N . ILE A 1 83 ? 9.140 -9.743 -21.828 1.00 76.56 83 ILE A N 1
ATOM 667 C CA . ILE A 1 83 ? 8.577 -9.711 -23.187 1.00 76.56 83 ILE A CA 1
ATOM 668 C C . ILE A 1 83 ? 9.420 -8.811 -24.103 1.00 76.56 83 ILE A C 1
ATOM 670 O O . ILE A 1 83 ? 9.651 -9.144 -25.267 1.00 76.56 83 ILE A O 1
ATOM 674 N N . ASP A 1 84 ? 9.909 -7.692 -23.573 1.00 69.19 84 ASP A N 1
ATOM 675 C CA . ASP A 1 84 ? 10.650 -6.677 -24.323 1.00 69.19 84 ASP A CA 1
ATOM 676 C C . ASP A 1 84 ? 12.134 -7.023 -24.500 1.00 69.19 84 ASP A C 1
ATOM 678 O O . ASP A 1 84 ? 12.821 -6.457 -25.344 1.00 69.19 84 ASP A O 1
ATOM 682 N N . ARG A 1 85 ? 12.638 -8.048 -23.800 1.00 63.53 85 ARG A N 1
ATOM 683 C CA . ARG A 1 85 ? 14.016 -8.554 -23.943 1.00 63.53 85 ARG A CA 1
ATOM 684 C C . ARG A 1 85 ? 14.392 -8.934 -25.391 1.00 63.53 85 ARG A C 1
ATOM 686 O O . ARG A 1 85 ? 15.576 -9.091 -25.682 1.00 63.53 85 ARG A O 1
ATOM 693 N N . GLY A 1 86 ? 13.412 -9.072 -26.292 1.00 57.59 86 GLY A N 1
ATOM 694 C CA . GLY A 1 86 ? 13.603 -9.303 -27.728 1.00 57.59 86 GLY A CA 1
ATOM 695 C C . GLY A 1 86 ? 13.278 -8.123 -28.659 1.00 57.59 86 GLY A C 1
ATOM 696 O O . GLY A 1 86 ? 13.517 -8.243 -29.860 1.00 57.59 86 GLY A O 1
ATOM 697 N N . LYS A 1 87 ? 12.739 -6.998 -28.171 1.00 59.44 87 LYS A N 1
ATOM 698 C CA . LYS A 1 87 ? 12.332 -5.853 -29.003 1.00 59.44 87 LYS A CA 1
ATOM 699 C C . LYS A 1 87 ? 12.983 -4.574 -28.466 1.00 59.44 87 LYS A C 1
ATOM 701 O O . LYS A 1 87 ? 12.929 -4.273 -27.287 1.00 59.44 87 LYS A O 1
ATOM 706 N N . LYS A 1 88 ? 13.663 -3.814 -29.329 1.00 55.38 88 LYS A N 1
ATOM 707 C CA . LYS A 1 88 ? 14.334 -2.554 -28.957 1.00 55.38 88 LYS A CA 1
ATOM 708 C C . LYS A 1 88 ? 13.312 -1.418 -28.802 1.00 55.38 88 LYS A C 1
ATOM 710 O O . LYS A 1 88 ? 13.378 -0.446 -29.552 1.00 55.38 88 LYS A O 1
ATOM 715 N N . TYR A 1 89 ? 12.344 -1.533 -27.899 1.00 53.78 89 TYR A N 1
ATOM 716 C CA . TYR A 1 89 ? 11.494 -0.389 -27.592 1.00 53.78 89 TYR A CA 1
ATOM 717 C C . TYR A 1 89 ? 12.259 0.594 -26.700 1.00 53.78 89 TYR A C 1
ATOM 719 O O . TYR A 1 89 ? 12.846 0.249 -25.676 1.00 53.78 89 TYR A O 1
ATOM 727 N N . THR A 1 90 ? 12.299 1.852 -27.132 1.00 48.09 90 THR A N 1
ATOM 728 C CA . THR A 1 90 ? 12.799 2.983 -26.350 1.00 48.09 90 THR A CA 1
ATOM 729 C C . THR A 1 90 ? 11.902 3.179 -25.133 1.00 48.09 90 THR A C 1
ATOM 731 O O . THR A 1 90 ? 10.777 3.661 -25.256 1.00 48.09 90 THR A O 1
ATOM 734 N N . HIS A 1 91 ? 12.389 2.780 -23.958 1.00 55.16 91 HIS A N 1
ATOM 735 C CA . HIS A 1 91 ? 11.683 2.958 -22.694 1.00 55.16 91 HIS A CA 1
ATOM 736 C C . HIS A 1 91 ? 11.418 4.444 -22.410 1.00 55.16 91 HIS A C 1
ATOM 738 O O . HIS A 1 91 ? 12.350 5.238 -22.280 1.00 55.16 91 HIS A O 1
ATOM 744 N N . LEU A 1 92 ? 10.144 4.802 -22.219 1.00 53.84 92 LEU A N 1
ATOM 745 C CA . LEU A 1 92 ? 9.770 6.010 -21.490 1.00 53.84 92 LEU A CA 1
ATOM 746 C C . LEU A 1 92 ? 10.150 5.775 -20.020 1.00 53.84 92 LEU A C 1
ATOM 748 O O . LEU A 1 92 ? 9.470 5.047 -19.296 1.00 53.84 92 LEU A O 1
ATOM 752 N N . TYR A 1 93 ? 11.288 6.316 -19.593 1.00 55.91 93 TYR A N 1
ATOM 753 C CA . TYR A 1 93 ? 11.789 6.134 -18.233 1.00 55.91 93 TYR A CA 1
ATOM 754 C C . TYR A 1 93 ? 10.993 7.027 -17.272 1.00 55.91 93 TYR A C 1
ATOM 756 O O . TYR A 1 93 ? 11.384 8.152 -16.971 1.00 55.91 93 TYR A O 1
ATOM 764 N N . SER A 1 94 ? 9.832 6.551 -16.820 1.00 63.19 94 SER A N 1
ATOM 765 C CA . SER A 1 94 ? 9.106 7.222 -15.740 1.00 63.19 94 SER A CA 1
ATOM 766 C C . SER A 1 94 ? 9.854 7.023 -14.422 1.00 63.19 94 SER A C 1
ATOM 768 O O . SER A 1 94 ? 10.317 5.922 -14.114 1.00 63.19 94 SER A O 1
ATOM 770 N N . SER A 1 95 ? 9.978 8.091 -13.632 1.00 76.00 95 SER A N 1
ATOM 771 C CA . SER A 1 95 ? 10.604 8.015 -12.312 1.00 76.00 95 SER A CA 1
ATOM 772 C C . SER A 1 95 ? 9.820 7.043 -11.412 1.00 76.00 95 SER A C 1
ATOM 774 O O . SER A 1 95 ? 8.597 7.188 -11.283 1.00 76.00 95 SER A O 1
ATOM 776 N N . PRO A 1 96 ? 10.483 6.074 -10.743 1.00 73.62 96 PRO A N 1
ATOM 777 C CA . PRO A 1 96 ? 9.809 5.123 -9.856 1.00 73.62 96 PRO A CA 1
ATOM 778 C C . PRO A 1 96 ? 9.040 5.825 -8.736 1.00 73.62 96 PRO A C 1
ATOM 780 O O . PRO A 1 96 ? 7.937 5.412 -8.392 1.00 73.62 96 PRO A O 1
ATOM 783 N N . PHE A 1 97 ? 9.575 6.939 -8.229 1.00 77.50 97 PHE A N 1
ATOM 784 C CA . PHE A 1 97 ? 8.915 7.755 -7.211 1.00 77.50 97 PHE A CA 1
ATOM 785 C C . PHE A 1 97 ? 7.583 8.324 -7.691 1.00 77.50 97 PHE A C 1
ATOM 787 O O . PHE A 1 97 ? 6.601 8.267 -6.958 1.00 77.50 97 PHE A O 1
ATOM 794 N N . SER A 1 98 ? 7.530 8.829 -8.927 1.00 81.56 98 SER A N 1
ATOM 795 C CA . SER A 1 98 ? 6.288 9.369 -9.482 1.00 81.56 98 SER A CA 1
ATOM 796 C C . SER A 1 98 ? 5.236 8.274 -9.630 1.00 81.56 98 SER A C 1
ATOM 798 O O . SER A 1 98 ? 4.077 8.502 -9.310 1.00 81.56 98 SER A O 1
ATOM 800 N N . THR A 1 99 ? 5.640 7.077 -10.058 1.00 82.00 99 THR A N 1
ATOM 801 C CA . THR A 1 99 ? 4.721 5.940 -10.220 1.00 82.00 99 THR A CA 1
ATOM 802 C C . THR A 1 99 ? 4.160 5.478 -8.872 1.00 82.00 99 THR A C 1
ATOM 804 O O . THR A 1 99 ? 2.952 5.293 -8.738 1.00 82.00 99 THR A O 1
ATOM 807 N N . ILE A 1 100 ? 5.018 5.354 -7.853 1.00 84.25 100 ILE A N 1
ATOM 808 C CA . ILE A 1 100 ? 4.623 4.994 -6.481 1.00 84.25 100 ILE A CA 1
ATOM 809 C C . ILE A 1 100 ? 3.668 6.039 -5.893 1.00 84.25 100 ILE A C 1
ATOM 811 O O . ILE A 1 100 ? 2.643 5.690 -5.300 1.00 84.25 100 ILE A O 1
ATOM 815 N N . PHE A 1 101 ? 3.985 7.324 -6.069 1.00 85.56 101 PHE A N 1
ATOM 816 C CA . PHE A 1 101 ? 3.157 8.418 -5.574 1.00 85.56 101 PHE A CA 1
ATOM 817 C C . PHE A 1 101 ? 1.783 8.436 -6.252 1.00 85.56 101 PHE A C 1
ATOM 819 O O . PHE A 1 101 ? 0.765 8.478 -5.563 1.00 85.56 101 PHE A O 1
ATOM 826 N N . SER A 1 102 ? 1.739 8.330 -7.584 1.00 85.75 102 SER A N 1
ATOM 827 C CA . SER A 1 102 ? 0.484 8.273 -8.339 1.00 85.75 102 SER A CA 1
ATOM 828 C C . SER A 1 102 ? -0.372 7.073 -7.940 1.00 85.75 102 SER A C 1
ATOM 830 O O . SER A 1 102 ? -1.573 7.231 -7.743 1.00 85.75 102 SER A O 1
ATOM 832 N N . LEU A 1 103 ? 0.230 5.893 -7.761 1.00 86.44 103 LEU A N 1
ATOM 833 C CA . LEU A 1 103 ? -0.487 4.702 -7.303 1.00 86.44 103 LEU A CA 1
ATOM 834 C C . LEU A 1 103 ? -1.083 4.909 -5.910 1.00 86.44 103 LEU A C 1
ATOM 836 O O . LEU A 1 103 ? -2.258 4.627 -5.697 1.00 86.44 103 LEU A O 1
ATOM 840 N N . SER A 1 104 ? -0.297 5.461 -4.986 1.00 85.25 104 SER A N 1
ATOM 841 C CA . SER A 1 104 ? -0.762 5.758 -3.628 1.00 85.25 104 SER A CA 1
ATOM 842 C C . SER A 1 104 ? -1.938 6.739 -3.647 1.00 85.25 104 SER A C 1
ATOM 844 O O . SER A 1 104 ? -2.944 6.513 -2.981 1.00 85.25 104 SER A O 1
ATOM 846 N N . LEU A 1 105 ? -1.845 7.797 -4.456 1.00 87.50 105 LEU A N 1
ATOM 847 C CA . LEU A 1 105 ? -2.887 8.813 -4.586 1.00 87.50 105 LEU A CA 1
ATOM 848 C C . LEU A 1 105 ? -4.179 8.251 -5.198 1.00 87.50 105 LEU A C 1
ATOM 850 O O . LEU A 1 105 ? -5.261 8.534 -4.692 1.00 87.50 105 LEU A O 1
ATOM 854 N N . ILE A 1 106 ? -4.077 7.426 -6.243 1.00 88.00 106 ILE A N 1
ATOM 855 C CA . ILE A 1 106 ? -5.242 6.784 -6.869 1.00 88.00 106 ILE A CA 1
ATOM 856 C C . ILE A 1 106 ? -5.962 5.877 -5.867 1.00 88.00 106 ILE A C 1
ATOM 858 O O . ILE A 1 106 ? -7.185 5.939 -5.774 1.00 88.00 106 ILE A O 1
ATOM 862 N N . MET A 1 107 ? -5.222 5.078 -5.092 1.00 86.31 107 MET A N 1
ATOM 863 C CA . MET A 1 107 ? -5.826 4.173 -4.106 1.00 86.31 107 MET A CA 1
ATOM 864 C C . MET A 1 107 ? -6.535 4.933 -2.988 1.00 86.31 107 MET A C 1
ATOM 866 O O . MET A 1 107 ? -7.662 4.594 -2.643 1.00 86.31 107 MET A O 1
ATOM 870 N N . VAL A 1 108 ? -5.920 6.004 -2.480 1.00 85.31 108 VAL A N 1
ATOM 871 C CA . VAL A 1 108 ? -6.558 6.907 -1.510 1.00 85.31 108 VAL A CA 1
ATOM 872 C C . VAL A 1 108 ? -7.868 7.449 -2.089 1.00 85.31 108 VAL A C 1
ATOM 874 O O . VAL A 1 108 ? -8.915 7.321 -1.465 1.00 85.31 108 VAL A O 1
ATOM 877 N N . LEU A 1 109 ? -7.853 7.993 -3.308 1.00 85.75 109 LEU A N 1
ATOM 878 C CA . LEU A 1 109 ? -9.052 8.572 -3.924 1.00 85.75 109 LEU A CA 1
ATOM 879 C C . LEU A 1 109 ? -10.160 7.545 -4.193 1.00 85.75 109 LEU A C 1
ATOM 881 O O . LEU A 1 109 ? -11.334 7.884 -4.057 1.00 85.75 109 LEU A O 1
ATOM 885 N N . PHE A 1 110 ? -9.808 6.314 -4.564 1.00 85.56 110 PHE A N 1
ATOM 886 C CA . PHE A 1 110 ? -10.782 5.261 -4.857 1.00 85.56 110 PHE A CA 1
ATOM 887 C C . PHE A 1 110 ? -11.453 4.704 -3.594 1.00 85.56 110 PHE A C 1
ATOM 889 O O . PHE A 1 110 ? -12.631 4.350 -3.621 1.00 85.56 110 PHE A O 1
ATOM 896 N N . GLU A 1 111 ? -10.732 4.669 -2.474 1.00 80.38 111 GLU A N 1
ATOM 897 C CA . GLU A 1 111 ? -11.244 4.162 -1.198 1.00 80.38 111 GLU A CA 1
ATOM 898 C C . GLU A 1 111 ? -12.078 5.213 -0.430 1.00 80.38 111 GLU A C 1
ATOM 900 O O . GLU A 1 111 ? -12.944 4.847 0.366 1.00 80.38 111 GLU A O 1
ATOM 905 N N . VAL A 1 112 ? -11.906 6.522 -0.689 1.00 79.81 112 VAL A N 1
ATOM 906 C CA . VAL A 1 112 ? -12.706 7.593 -0.043 1.00 79.81 112 VAL A CA 1
ATOM 907 C C . VAL A 1 112 ? -14.228 7.395 -0.212 1.00 79.81 112 VAL A C 1
ATOM 909 O O . VAL A 1 112 ? -14.944 7.445 0.796 1.00 79.81 112 VAL A O 1
ATOM 912 N N . PRO A 1 113 ? -14.769 7.139 -1.424 1.00 76.81 113 PRO A N 1
ATOM 913 C CA . PRO A 1 113 ? -16.193 6.861 -1.617 1.00 76.81 113 PRO A CA 1
ATOM 914 C C . PRO A 1 113 ? -16.704 5.656 -0.822 1.00 76.81 113 PRO A C 1
ATOM 916 O O . PRO A 1 113 ? -17.819 5.704 -0.299 1.00 76.81 113 PRO A O 1
ATOM 919 N N . ALA A 1 114 ? -15.898 4.595 -0.697 1.00 72.75 114 ALA A N 1
ATOM 920 C CA . ALA A 1 114 ? -16.280 3.381 0.024 1.00 72.75 114 ALA A CA 1
ATOM 921 C C . ALA A 1 114 ? -16.519 3.664 1.516 1.00 72.75 114 ALA A C 1
ATOM 923 O O . ALA A 1 114 ? -17.480 3.168 2.110 1.00 72.75 114 ALA A O 1
ATOM 924 N N . VAL A 1 115 ? -15.699 4.536 2.105 1.00 68.88 115 VAL A N 1
ATOM 925 C CA . VAL A 1 115 ? -15.853 5.000 3.492 1.00 68.88 115 VAL A CA 1
ATOM 926 C C . VAL A 1 115 ? -17.049 5.924 3.649 1.00 68.88 115 VAL A C 1
ATOM 928 O O . VAL A 1 115 ? -17.789 5.798 4.623 1.00 68.88 115 VAL A O 1
ATOM 931 N N . GLY A 1 116 ? -17.262 6.830 2.689 1.00 67.62 116 GLY A N 1
ATOM 932 C CA . GLY A 1 116 ? -18.431 7.709 2.672 1.00 67.62 116 GLY A CA 1
ATOM 933 C C . GLY A 1 116 ? -19.740 6.915 2.667 1.00 67.62 116 GLY A C 1
ATOM 934 O O . GLY A 1 116 ? -20.648 7.215 3.442 1.00 67.62 116 GLY A O 1
ATOM 935 N N . PHE A 1 117 ? -19.804 5.844 1.872 1.00 70.06 117 PHE A N 1
ATOM 936 C CA . PHE A 1 117 ? -20.916 4.890 1.895 1.00 70.06 117 PHE A CA 1
ATOM 937 C C . PHE A 1 117 ? -21.049 4.201 3.259 1.00 70.06 117 PHE A C 1
ATOM 939 O O . PHE A 1 117 ? -22.138 4.139 3.824 1.00 70.06 117 PHE A O 1
ATOM 946 N N . TRP A 1 118 ? -19.943 3.725 3.827 1.00 67.06 118 TRP A N 1
ATOM 947 C CA . TRP A 1 118 ? -19.933 3.028 5.115 1.00 67.06 118 TRP A CA 1
ATOM 948 C C . TRP A 1 118 ? -20.438 3.867 6.293 1.00 67.06 118 TRP A C 1
ATOM 950 O O . TRP A 1 118 ? -21.130 3.341 7.165 1.00 67.06 118 TRP A O 1
ATOM 960 N N . ILE A 1 119 ? -20.081 5.152 6.336 1.00 66.94 119 ILE A N 1
ATOM 961 C CA . ILE A 1 119 ? -20.552 6.076 7.374 1.00 66.94 119 ILE A CA 1
ATOM 962 C C . ILE A 1 119 ? -22.052 6.325 7.187 1.00 66.94 119 ILE A C 1
ATOM 964 O O . ILE A 1 119 ? -22.813 6.168 8.137 1.00 66.94 119 ILE A O 1
ATOM 968 N N . ARG A 1 120 ? -22.487 6.603 5.950 1.00 60.16 120 ARG A N 1
ATOM 969 C CA . ARG A 1 120 ? -23.888 6.912 5.632 1.00 60.16 120 ARG A CA 1
ATOM 970 C C . ARG A 1 120 ? -24.855 5.778 5.993 1.00 60.16 120 ARG A C 1
ATOM 972 O O . ARG A 1 120 ? -25.884 6.039 6.597 1.00 60.16 120 ARG A O 1
ATOM 979 N N . PHE A 1 121 ? -24.512 4.526 5.687 1.00 55.84 121 PHE A N 1
ATOM 980 C CA . PHE A 1 121 ? -25.378 3.375 5.988 1.00 55.84 121 PHE A CA 1
ATOM 981 C C . PHE A 1 121 ? -25.418 2.989 7.473 1.00 55.84 121 PHE A C 1
ATOM 983 O O . PHE A 1 121 ? -26.306 2.250 7.890 1.00 55.84 121 PHE A O 1
ATOM 990 N N . LYS A 1 122 ? -24.462 3.453 8.288 1.00 53.56 122 LYS A N 1
ATOM 991 C CA . LYS A 1 122 ? -24.429 3.153 9.727 1.00 53.56 122 LYS A CA 1
ATOM 992 C C . LYS A 1 122 ? -25.206 4.167 10.572 1.00 53.56 122 LYS A C 1
ATOM 994 O O . LYS A 1 122 ? -25.447 3.886 11.742 1.00 53.56 122 LYS A O 1
ATOM 999 N N . ASP A 1 123 ? -25.578 5.309 9.998 1.00 52.94 123 ASP A N 1
ATOM 1000 C CA . ASP A 1 123 ? -26.453 6.294 10.644 1.00 52.94 123 ASP A CA 1
ATOM 1001 C C . ASP A 1 123 ? -27.950 6.003 10.406 1.00 52.94 123 ASP A C 1
ATOM 1003 O O . ASP A 1 123 ? -28.793 6.565 11.098 1.00 52.94 123 ASP A O 1
ATOM 1007 N N . GLU A 1 124 ? -28.287 5.096 9.479 1.00 48.25 124 GLU A N 1
ATOM 1008 C CA . GLU A 1 124 ? -29.670 4.684 9.165 1.00 48.25 124 GLU A CA 1
ATOM 1009 C C . GLU A 1 124 ? -30.149 3.422 9.927 1.00 48.25 124 GLU A C 1
ATOM 1011 O O . GLU A 1 124 ? -31.298 3.016 9.758 1.00 48.25 124 GLU A O 1
ATOM 1016 N N . ASN A 1 125 ? -29.307 2.824 10.784 1.00 43.16 125 ASN A N 1
ATOM 1017 C CA . ASN A 1 125 ? -29.604 1.660 11.645 1.00 43.16 125 ASN A CA 1
ATOM 1018 C C . ASN A 1 125 ? -29.362 1.981 13.126 1.00 43.16 125 ASN A C 1
ATOM 1020 O O . ASN A 1 125 ? -30.072 1.396 13.973 1.00 43.16 125 ASN A O 1
#

Radius of gyration: 19.37 Å; chains: 1; bounding box: 57×22×53 Å